Protein AF-A0AAD6Z0Z3-F1 (afdb_monomer_lite)

Structure (mmCIF, N/CA/C/O backbone):
data_AF-A0AAD6Z0Z3-F1
#
_entry.id   AF-A0AAD6Z0Z3-F1
#
loop_
_atom_site.group_PDB
_atom_site.id
_atom_site.type_symbol
_atom_site.label_atom_id
_atom_site.label_alt_id
_atom_site.label_comp_id
_atom_site.label_asym_id
_atom_site.label_entity_id
_atom_site.label_seq_id
_atom_site.pdbx_PDB_ins_code
_atom_site.Cartn_x
_atom_site.Cartn_y
_atom_site.Cartn_z
_atom_site.occupancy
_atom_site.B_iso_or_equiv
_atom_site.auth_seq_id
_atom_site.auth_comp_id
_atom_site.auth_asym_id
_atom_site.auth_atom_id
_atom_site.pdbx_PDB_model_num
ATOM 1 N N . MET A 1 1 ? 37.703 -9.327 -35.412 1.00 46.97 1 MET A N 1
ATOM 2 C CA . MET A 1 1 ? 37.070 -10.432 -34.668 1.00 46.97 1 MET A CA 1
ATOM 3 C C . MET A 1 1 ? 36.442 -9.801 -33.452 1.00 46.97 1 MET A C 1
ATOM 5 O O . MET A 1 1 ? 37.152 -9.274 -32.610 1.00 46.97 1 MET A O 1
ATOM 9 N N . ASP A 1 2 ? 35.123 -9.704 -33.520 1.00 43.47 2 ASP A N 1
ATOM 10 C CA . ASP A 1 2 ? 34.231 -9.046 -32.576 1.00 43.47 2 ASP A CA 1
ATOM 11 C C . ASP A 1 2 ? 33.928 -10.033 -31.440 1.00 43.47 2 ASP A C 1
ATOM 13 O O . ASP A 1 2 ? 33.494 -11.153 -31.712 1.00 43.47 2 ASP A O 1
ATOM 17 N N . CYS A 1 3 ? 34.228 -9.666 -30.194 1.00 55.88 3 CYS A N 1
ATOM 18 C CA . CYS A 1 3 ? 33.900 -10.484 -29.031 1.00 55.88 3 CYS A CA 1
ATOM 19 C C . CYS A 1 3 ? 32.865 -9.754 -28.179 1.00 55.88 3 CYS A C 1
ATOM 21 O O . CYS A 1 3 ? 33.210 -9.030 -27.253 1.00 55.88 3 CYS A O 1
ATOM 23 N N . SER A 1 4 ? 31.604 -9.997 -28.539 1.00 54.25 4 SER A N 1
ATOM 24 C CA . SER A 1 4 ? 30.478 -10.291 -27.646 1.00 54.25 4 SER A CA 1
ATOM 25 C C . SER A 1 4 ? 30.347 -9.400 -26.412 1.00 54.25 4 SER A C 1
ATOM 27 O O . SER A 1 4 ? 30.873 -9.670 -25.335 1.00 54.25 4 SER A O 1
ATOM 29 N N . ASN A 1 5 ? 29.520 -8.378 -26.595 1.00 60.03 5 ASN A N 1
ATOM 30 C CA . ASN A 1 5 ? 28.809 -7.664 -25.554 1.00 60.03 5 ASN A CA 1
ATOM 31 C C . ASN A 1 5 ? 27.818 -8.611 -24.841 1.00 60.03 5 ASN A C 1
ATOM 33 O O . ASN A 1 5 ? 26.641 -8.643 -25.193 1.00 60.03 5 ASN A O 1
ATOM 37 N N . ASP A 1 6 ? 28.274 -9.381 -23.849 1.00 48.56 6 ASP A N 1
ATOM 38 C CA . ASP A 1 6 ? 27.374 -10.017 -22.874 1.00 48.56 6 ASP A CA 1
ATOM 39 C C . ASP A 1 6 ? 27.075 -8.999 -21.766 1.00 48.56 6 ASP A C 1
ATOM 41 O O . ASP A 1 6 ? 27.589 -9.043 -20.649 1.00 48.56 6 ASP A O 1
ATOM 45 N N . THR A 1 7 ? 26.289 -7.981 -22.121 1.00 55.03 7 THR A N 1
ATOM 46 C CA . THR A 1 7 ? 25.576 -7.202 -21.114 1.00 55.03 7 THR A CA 1
ATOM 47 C C . THR A 1 7 ? 24.542 -8.149 -20.531 1.00 55.03 7 THR A C 1
ATOM 49 O O . THR A 1 7 ? 23.521 -8.405 -21.168 1.00 55.03 7 THR A O 1
ATOM 52 N N . GLY A 1 8 ? 24.834 -8.695 -19.348 1.00 51.19 8 GLY A N 1
ATOM 53 C CA . GLY A 1 8 ? 23.870 -9.421 -18.534 1.00 51.19 8 GLY A CA 1
ATOM 54 C C . GLY A 1 8 ? 22.581 -8.613 -18.469 1.00 51.19 8 GLY A C 1
ATOM 55 O O . GLY A 1 8 ? 22.509 -7.582 -17.803 1.00 51.19 8 GLY A O 1
ATOM 56 N N . ARG A 1 9 ? 21.595 -9.049 -19.253 1.00 50.06 9 ARG A N 1
ATOM 57 C CA . ARG A 1 9 ? 20.273 -8.448 -19.354 1.00 50.06 9 ARG A CA 1
ATOM 58 C C . ARG A 1 9 ? 19.628 -8.580 -17.983 1.00 50.06 9 ARG A C 1
ATOM 60 O O . ARG A 1 9 ? 19.123 -9.644 -17.634 1.00 50.06 9 ARG A O 1
ATOM 67 N N . VAL A 1 10 ? 19.700 -7.514 -17.194 1.00 56.62 10 VAL A N 1
ATOM 68 C CA . VAL A 1 10 ? 18.918 -7.393 -15.967 1.00 56.62 10 VAL A CA 1
ATOM 69 C C . VAL A 1 10 ? 17.453 -7.485 -16.408 1.00 56.62 10 VAL A C 1
ATOM 71 O O . VAL A 1 10 ? 17.082 -6.793 -17.359 1.00 56.62 10 VAL A O 1
ATOM 74 N N . PRO A 1 11 ? 16.641 -8.396 -15.847 1.00 51.72 11 PRO A N 1
ATOM 75 C CA . PRO A 1 11 ? 15.256 -8.545 -16.261 1.00 51.72 11 PRO A CA 1
ATOM 76 C C . PRO A 1 11 ? 14.479 -7.286 -15.865 1.00 51.72 11 PRO A C 1
ATOM 78 O O . PRO A 1 11 ? 14.012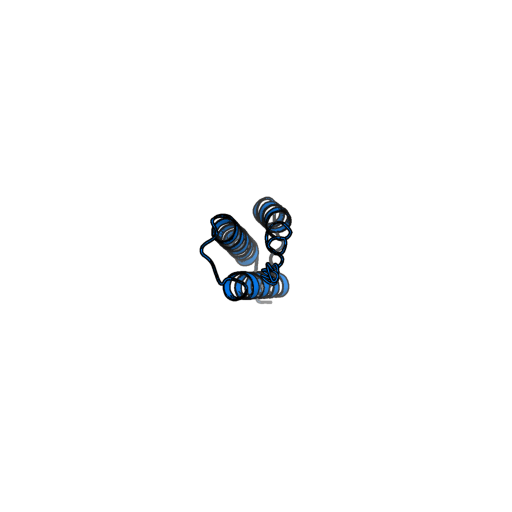 -7.152 -14.738 1.00 51.72 11 PRO A O 1
ATOM 81 N N . ASP A 1 12 ? 14.344 -6.390 -16.837 1.00 52.84 12 ASP A N 1
ATOM 82 C CA . ASP A 1 12 ? 13.502 -5.187 -16.856 1.00 52.84 12 ASP A CA 1
ATOM 83 C C . ASP A 1 12 ? 12.010 -5.517 -16.589 1.00 52.84 12 ASP A C 1
ATOM 85 O O . ASP A 1 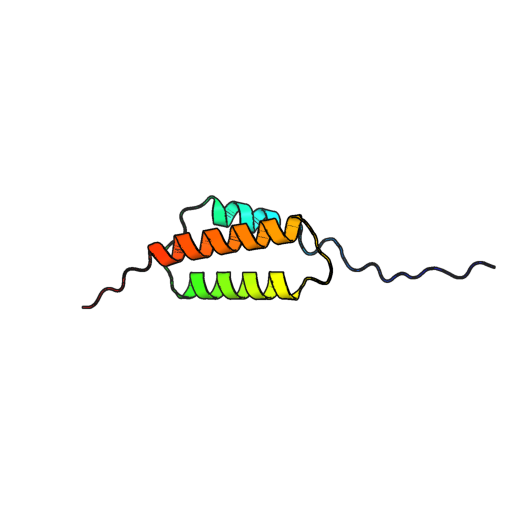12 ? 11.191 -4.670 -16.259 1.00 52.84 12 ASP A O 1
ATOM 89 N N . ASP A 1 13 ? 11.655 -6.804 -16.628 1.00 52.19 13 ASP A N 1
ATOM 90 C CA . ASP A 1 13 ? 10.311 -7.351 -16.426 1.00 52.19 13 ASP A CA 1
ATOM 91 C C . ASP A 1 13 ? 9.896 -7.530 -14.943 1.00 52.19 13 ASP A C 1
ATOM 93 O O . ASP A 1 13 ? 8.920 -8.233 -14.634 1.00 52.19 13 ASP A O 1
ATOM 97 N N . ALA A 1 14 ? 10.650 -6.993 -13.980 1.00 54.97 14 ALA A N 1
ATOM 98 C CA . ALA A 1 14 ? 10.343 -7.160 -12.554 1.00 54.97 14 ALA A CA 1
ATOM 99 C C . ALA A 1 14 ? 9.173 -6.272 -12.085 1.00 54.97 14 ALA A C 1
ATOM 101 O O . ALA A 1 14 ? 8.312 -6.739 -11.337 1.00 54.97 14 ALA A O 1
ATOM 102 N N . PHE A 1 15 ? 9.099 -5.033 -12.573 1.00 54.88 15 PHE A N 1
ATOM 103 C CA . PHE A 1 15 ? 8.137 -4.022 -12.117 1.00 54.88 15 PHE A CA 1
ATOM 104 C C . PHE A 1 15 ? 6.775 -4.000 -12.831 1.00 54.88 15 PHE A C 1
ATOM 106 O O . PHE A 1 15 ? 5.782 -3.777 -12.135 1.00 54.88 15 PHE A O 1
ATOM 113 N N . PRO A 1 16 ? 6.640 -4.350 -14.131 1.00 59.78 16 PRO A N 1
ATOM 114 C CA . PRO A 1 16 ? 5.330 -4.419 -14.795 1.00 59.78 16 PRO A CA 1
ATOM 115 C C . PRO A 1 16 ? 4.348 -5.360 -14.083 1.00 59.78 16 PRO A C 1
ATOM 117 O O . PRO A 1 16 ? 3.130 -5.186 -14.133 1.00 59.78 16 PRO A O 1
ATOM 120 N N . ARG A 1 17 ? 4.890 -6.365 -13.381 1.00 61.44 17 ARG A N 1
ATOM 121 C CA . ARG A 1 17 ? 4.124 -7.332 -12.589 1.00 61.44 17 ARG A CA 1
ATOM 122 C C . ARG A 1 17 ? 3.545 -6.745 -11.303 1.00 61.44 17 ARG A C 1
ATOM 124 O O . ARG A 1 17 ? 2.584 -7.313 -10.794 1.00 61.44 17 ARG A O 1
ATOM 131 N N . LEU A 1 18 ? 4.102 -5.648 -10.789 1.00 67.12 18 LEU A N 1
ATOM 132 C CA . LEU A 1 18 ? 3.621 -4.960 -9.591 1.00 67.12 18 LEU A CA 1
ATOM 133 C C . LEU A 1 18 ? 2.683 -3.791 -9.917 1.00 67.12 18 LEU A C 1
ATOM 135 O O . LEU A 1 18 ? 1.808 -3.507 -9.105 1.00 67.12 18 LEU A O 1
ATOM 139 N N . SER A 1 19 ? 2.783 -3.178 -11.102 1.00 69.69 19 SER A N 1
ATOM 140 C CA . SER A 1 19 ? 1.912 -2.061 -11.507 1.00 69.69 19 SER A CA 1
ATOM 141 C C . SER A 1 19 ? 0.427 -2.437 -11.500 1.00 69.69 19 SER A C 1
ATOM 143 O O . SER A 1 19 ? -0.387 -1.740 -10.904 1.00 69.69 19 SER A O 1
ATOM 145 N N . HIS A 1 20 ? 0.076 -3.587 -12.082 1.00 71.19 20 HIS A N 1
ATOM 146 C CA . HIS A 1 20 ? -1.310 -4.073 -12.130 1.00 71.19 20 HIS A CA 1
ATOM 147 C C . HIS A 1 20 ? -1.917 -4.369 -10.745 1.00 71.19 20 HIS A C 1
ATOM 149 O O . HIS A 1 20 ? -2.999 -3.870 -10.438 1.00 71.19 20 HIS A O 1
ATOM 155 N N . PRO A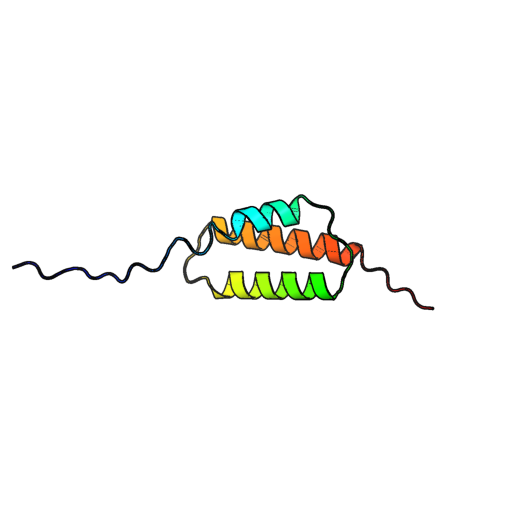 1 21 ? -1.275 -5.171 -9.872 1.00 69.12 21 PRO A N 1
ATOM 156 C CA . PRO A 1 21 ? -1.808 -5.400 -8.535 1.00 69.12 21 PRO A CA 1
ATOM 157 C C . PRO A 1 21 ? -1.787 -4.136 -7.671 1.00 69.12 21 PRO A C 1
ATOM 159 O O . PRO A 1 21 ? -2.697 -3.978 -6.865 1.00 69.12 21 PRO A O 1
ATOM 162 N N . ALA A 1 22 ? -0.822 -3.225 -7.842 1.00 76.19 22 ALA A N 1
ATOM 163 C CA . ALA A 1 22 ? -0.810 -1.949 -7.125 1.00 76.19 22 ALA A CA 1
ATOM 164 C C . ALA A 1 22 ? -2.009 -1.065 -7.514 1.00 76.19 22 ALA A C 1
ATOM 166 O O . ALA A 1 22 ? -2.686 -0.532 -6.635 1.00 76.19 22 ALA A O 1
ATOM 167 N N .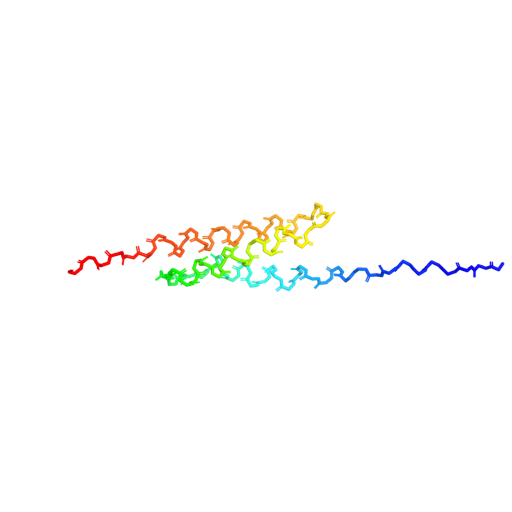 GLU A 1 23 ? -2.340 -1.000 -8.806 1.00 77.25 23 GLU A N 1
ATOM 168 C CA . GLU A 1 23 ? -3.529 -0.304 -9.311 1.00 77.25 23 GLU A CA 1
ATOM 169 C C . GLU A 1 23 ? -4.825 -0.929 -8.767 1.00 77.25 23 GLU A C 1
ATOM 171 O O . GLU A 1 23 ? -5.711 -0.228 -8.270 1.00 77.25 23 GLU A O 1
ATOM 176 N N . VAL A 1 24 ? -4.917 -2.265 -8.765 1.00 80.75 24 VAL A N 1
ATOM 177 C CA . VAL A 1 24 ? -6.063 -2.970 -8.172 1.00 80.75 24 VAL A CA 1
ATOM 178 C C . VAL A 1 24 ? -6.176 -2.653 -6.681 1.00 80.75 24 VAL A C 1
ATOM 180 O O . VAL A 1 24 ? -7.257 -2.276 -6.239 1.00 80.75 24 VAL A O 1
ATOM 183 N N . LEU A 1 25 ? -5.084 -2.743 -5.914 1.00 78.81 25 LEU A N 1
ATOM 184 C CA . LEU A 1 25 ? -5.062 -2.453 -4.474 1.00 78.81 25 LEU A CA 1
ATOM 185 C C . LEU A 1 25 ? -5.487 -1.014 -4.155 1.00 78.81 25 LEU A C 1
ATOM 187 O O . LEU A 1 25 ? -6.195 -0.807 -3.170 1.00 78.81 25 LEU A O 1
ATOM 191 N N . ALA A 1 26 ? -5.109 -0.046 -4.993 1.00 73.38 26 ALA A N 1
ATOM 192 C CA . ALA A 1 26 ? -5.538 1.345 -4.861 1.00 73.38 26 ALA A CA 1
ATOM 193 C C . ALA A 1 26 ? -7.028 1.542 -5.209 1.00 73.38 26 ALA A C 1
ATOM 195 O O . ALA A 1 26 ? -7.703 2.384 -4.620 1.00 73.38 26 ALA A O 1
ATOM 196 N N . SER A 1 27 ? -7.563 0.754 -6.146 1.00 77.69 27 SER A N 1
ATOM 197 C CA . SER A 1 27 ? -8.953 0.875 -6.619 1.00 77.69 27 SER A CA 1
ATOM 198 C C . SER A 1 27 ? -9.995 0.129 -5.771 1.00 77.69 27 SER A C 1
ATOM 200 O O . SER A 1 27 ? -11.196 0.373 -5.918 1.00 77.69 27 SER A O 1
ATOM 202 N N . VAL A 1 28 ? -9.575 -0.778 -4.881 1.00 81.62 28 VAL A N 1
ATOM 203 C CA . VAL A 1 28 ? -10.488 -1.605 -4.076 1.00 81.62 28 VAL A CA 1
ATOM 204 C C . VAL A 1 28 ? -10.594 -1.128 -2.629 1.00 81.62 28 VAL A C 1
ATOM 206 O O . VAL A 1 28 ? -9.648 -0.645 -2.009 1.00 81.62 28 VAL A O 1
ATOM 209 N N . SER A 1 29 ? -11.775 -1.313 -2.035 1.00 79.81 29 SER A N 1
ATOM 210 C CA . SER A 1 29 ? -11.961 -1.098 -0.600 1.00 79.81 29 SER A CA 1
ATOM 211 C C . SER A 1 29 ? -11.267 -2.210 0.182 1.00 79.81 29 SER A C 1
ATOM 213 O O . SER A 1 29 ? -11.794 -3.315 0.313 1.00 79.81 29 SER A O 1
ATOM 215 N N . LEU A 1 30 ? -10.076 -1.917 0.700 1.00 82.81 30 LEU A N 1
ATOM 216 C CA . LEU A 1 30 ? -9.319 -2.866 1.511 1.00 82.81 30 LEU A CA 1
ATOM 217 C C . LEU A 1 30 ? -9.913 -2.993 2.920 1.00 82.81 30 LEU A C 1
ATOM 219 O O . LEU A 1 30 ? -10.394 -1.993 3.462 1.00 82.81 30 LEU A O 1
ATOM 223 N N . PRO A 1 31 ? -9.917 -4.196 3.520 1.00 84.12 31 PRO A N 1
ATOM 224 C CA . PRO A 1 31 ? -10.343 -4.384 4.901 1.00 84.12 31 PRO A CA 1
ATOM 225 C C . PRO A 1 31 ? -9.325 -3.774 5.871 1.00 84.12 31 PRO A C 1
ATOM 227 O O . PRO A 1 31 ? -8.123 -3.857 5.642 1.00 84.12 31 PRO A O 1
ATOM 230 N N . GLY A 1 32 ? -9.792 -3.228 6.995 1.00 84.19 32 GLY A N 1
ATOM 231 C CA . GLY A 1 32 ? -8.902 -2.761 8.058 1.00 84.19 32 GLY A CA 1
ATOM 232 C C . GLY A 1 32 ? -8.243 -3.930 8.784 1.00 84.19 32 GLY A C 1
ATOM 233 O O . GLY A 1 32 ? -8.893 -4.612 9.575 1.00 84.19 32 GLY A O 1
ATOM 234 N N . SER A 1 33 ? -6.961 -4.176 8.516 1.00 87.19 33 SER A N 1
ATOM 235 C CA . SER A 1 33 ? -6.179 -5.232 9.168 1.00 87.19 33 SER A CA 1
ATOM 236 C C . SER A 1 33 ? -4.725 -4.807 9.354 1.00 87.19 33 SER A C 1
ATOM 238 O O . SER A 1 33 ? -4.068 -4.395 8.400 1.00 87.19 33 SER A O 1
ATOM 240 N N . PHE A 1 34 ? -4.198 -4.962 10.571 1.00 89.00 34 PHE A N 1
ATOM 241 C CA . PHE A 1 34 ? -2.780 -4.722 10.861 1.00 89.00 34 PHE A CA 1
ATOM 242 C C . PHE A 1 34 ? -1.850 -5.645 10.064 1.00 89.00 34 PHE A C 1
ATOM 244 O O . PHE A 1 34 ? -0.778 -5.212 9.642 1.00 89.00 34 PHE A O 1
ATOM 251 N N . ASP A 1 35 ? -2.263 -6.893 9.827 1.00 89.62 35 ASP A N 1
ATOM 252 C CA . ASP A 1 35 ? -1.496 -7.849 9.020 1.00 89.62 35 ASP A CA 1
ATOM 253 C C . ASP A 1 35 ? -1.401 -7.378 7.562 1.00 89.62 35 ASP A C 1
ATOM 255 O O . ASP A 1 35 ? -0.323 -7.371 6.970 1.00 89.62 35 ASP A O 1
ATOM 259 N N . LEU A 1 36 ? -2.516 -6.877 7.015 1.00 88.38 36 LEU A N 1
ATOM 260 C CA . LEU A 1 36 ? -2.552 -6.330 5.661 1.00 88.38 36 LEU A CA 1
ATOM 261 C C . LEU A 1 36 ? -1.665 -5.089 5.538 1.00 88.38 36 LEU A C 1
ATOM 263 O O . LEU A 1 36 ? -0.857 -5.014 4.619 1.00 88.38 36 LEU A O 1
ATOM 267 N N . VAL A 1 37 ? -1.775 -4.146 6.479 1.00 90.38 37 VAL A N 1
ATOM 268 C CA . VAL A 1 37 ? -0.926 -2.944 6.499 1.00 90.38 37 VAL A CA 1
ATOM 269 C C . VAL A 1 37 ? 0.554 -3.322 6.568 1.00 90.38 37 VAL A C 1
ATOM 271 O O . VAL A 1 37 ? 1.352 -2.794 5.799 1.00 90.38 37 VAL A O 1
ATOM 274 N N . SER A 1 38 ? 0.920 -4.280 7.423 1.00 92.38 38 SER A N 1
ATOM 275 C CA . SER A 1 38 ? 2.304 -4.762 7.540 1.00 92.38 38 SER A CA 1
ATOM 276 C C . SER A 1 38 ? 2.820 -5.345 6.222 1.00 92.38 38 SER A C 1
ATOM 278 O O . SER A 1 38 ? 3.915 -5.000 5.783 1.00 92.38 38 SER A O 1
ATOM 280 N N . ARG A 1 39 ? 2.007 -6.163 5.544 1.00 91.69 39 ARG A N 1
ATOM 281 C CA . ARG A 1 39 ? 2.349 -6.755 4.240 1.00 91.69 39 ARG A CA 1
ATOM 282 C C . ARG A 1 39 ? 2.475 -5.721 3.125 1.00 91.69 39 ARG A C 1
ATOM 284 O O . ARG A 1 39 ? 3.356 -5.841 2.276 1.00 91.69 39 ARG A O 1
ATOM 291 N N . LEU A 1 40 ? 1.616 -4.703 3.118 1.00 90.50 40 LEU A N 1
ATOM 292 C CA . LEU A 1 40 ? 1.705 -3.601 2.159 1.00 90.50 40 LEU A CA 1
ATOM 293 C C . LEU A 1 40 ? 2.979 -2.775 2.386 1.00 90.50 40 LEU A C 1
ATOM 295 O O . LEU A 1 40 ? 3.671 -2.456 1.424 1.00 90.50 40 LEU A O 1
ATOM 299 N N . LEU A 1 41 ? 3.338 -2.501 3.642 1.00 91.62 41 LEU A N 1
ATOM 300 C CA . LEU A 1 41 ? 4.583 -1.807 3.988 1.00 91.62 41 LEU A CA 1
ATOM 301 C C . LEU A 1 41 ? 5.831 -2.623 3.631 1.00 91.62 41 LEU A C 1
ATOM 303 O O . LEU A 1 41 ? 6.799 -2.062 3.124 1.00 91.62 41 LEU A O 1
ATOM 307 N N . GLU A 1 42 ? 5.809 -3.939 3.840 1.00 91.31 42 GLU A N 1
ATOM 308 C CA . GLU A 1 42 ? 6.888 -4.836 3.408 1.00 91.31 42 GLU A CA 1
ATOM 309 C C . GLU A 1 42 ? 7.018 -4.848 1.877 1.00 91.31 42 GLU A C 1
ATOM 311 O O . GLU A 1 42 ? 8.120 -4.771 1.336 1.00 91.31 42 GLU A O 1
ATOM 316 N N . THR A 1 43 ? 5.888 -4.853 1.165 1.00 87.69 43 THR A N 1
ATOM 317 C CA . THR A 1 43 ? 5.864 -4.759 -0.302 1.00 87.69 43 THR A CA 1
ATOM 318 C C . THR A 1 43 ? 6.431 -3.422 -0.783 1.00 87.69 43 THR A C 1
ATOM 320 O O . THR A 1 43 ? 7.251 -3.414 -1.697 1.00 87.69 43 THR A O 1
ATOM 323 N N . LEU A 1 44 ? 6.059 -2.306 -0.144 1.00 87.62 44 LEU A N 1
ATOM 324 C CA . LEU A 1 44 ? 6.607 -0.978 -0.435 1.00 87.62 44 LEU A CA 1
ATOM 325 C C . LEU A 1 44 ? 8.118 -0.933 -0.193 1.00 87.62 44 LEU A C 1
ATOM 327 O O . LEU A 1 44 ? 8.864 -0.442 -1.032 1.00 87.62 44 LEU A O 1
ATOM 331 N N . HIS A 1 45 ? 8.577 -1.482 0.931 1.00 88.31 45 HIS A N 1
ATOM 332 C CA . HIS A 1 45 ? 9.997 -1.546 1.262 1.00 88.31 45 HIS A CA 1
ATOM 333 C C . HIS A 1 45 ? 10.790 -2.318 0.204 1.00 88.31 45 HIS A C 1
ATOM 335 O O . HIS A 1 45 ? 11.806 -1.828 -0.288 1.00 88.31 45 HIS A O 1
ATOM 341 N N . ASN A 1 46 ? 10.287 -3.487 -0.197 1.00 85.12 46 ASN A N 1
ATOM 342 C CA . ASN A 1 46 ? 10.900 -4.302 -1.240 1.00 85.12 46 ASN A CA 1
ATOM 343 C C . ASN A 1 46 ? 10.865 -3.605 -2.605 1.00 85.12 46 ASN A C 1
ATOM 345 O O . ASN A 1 46 ? 11.839 -3.696 -3.351 1.00 85.12 46 ASN A O 1
ATOM 349 N N . ALA A 1 47 ? 9.781 -2.890 -2.923 1.00 79.88 47 ALA A N 1
ATOM 350 C CA . ALA A 1 47 ? 9.669 -2.110 -4.151 1.00 79.88 47 ALA A CA 1
ATOM 351 C C . ALA A 1 47 ? 10.744 -1.020 -4.203 1.00 79.88 47 ALA A C 1
ATOM 353 O O . ALA A 1 47 ? 11.493 -1.000 -5.170 1.00 79.88 47 ALA A O 1
ATOM 354 N N . VAL A 1 48 ? 10.896 -0.223 -3.136 1.00 82.62 48 VAL A N 1
ATOM 355 C CA . VAL A 1 48 ? 11.911 0.843 -3.006 1.00 82.62 48 VAL A CA 1
ATOM 356 C C . VAL A 1 48 ? 13.338 0.280 -3.056 1.00 82.62 48 VAL A C 1
ATOM 358 O O . VAL A 1 48 ? 14.214 0.847 -3.708 1.00 82.62 48 VAL A O 1
ATOM 361 N N . GLN A 1 49 ? 13.600 -0.848 -2.386 1.00 81.88 49 GLN A N 1
ATOM 362 C CA . GLN A 1 49 ? 14.936 -1.461 -2.341 1.00 81.88 49 GLN A CA 1
ATOM 363 C C . GLN A 1 49 ? 15.338 -2.181 -3.628 1.00 81.88 49 GLN A C 1
ATOM 365 O O . GLN A 1 49 ? 16.529 -2.331 -3.895 1.00 81.88 49 GLN A O 1
ATOM 370 N N . SER A 1 50 ? 14.371 -2.616 -4.436 1.00 72.25 50 SER A N 1
ATOM 371 C CA . SER A 1 50 ? 14.644 -3.264 -5.726 1.00 72.25 50 SER A CA 1
ATOM 372 C C . SER A 1 50 ? 15.128 -2.272 -6.791 1.00 72.25 50 SER A C 1
ATOM 374 O O . SER A 1 50 ? 15.442 -2.668 -7.913 1.00 72.25 50 SER A O 1
ATOM 376 N N . THR A 1 51 ? 15.193 -0.981 -6.461 1.00 62.69 51 THR A N 1
ATOM 377 C CA . THR A 1 51 ? 15.466 0.086 -7.419 1.00 62.69 51 THR A CA 1
ATOM 378 C C . THR A 1 51 ? 16.953 0.416 -7.476 1.00 62.69 51 THR A C 1
ATOM 380 O O . THR A 1 51 ? 17.609 0.707 -6.478 1.00 62.69 51 THR A O 1
ATOM 383 N N . THR A 1 52 ? 17.502 0.382 -8.687 1.00 59.72 52 THR A N 1
ATOM 384 C CA . THR A 1 52 ? 18.805 0.987 -9.008 1.00 59.72 52 THR A CA 1
ATOM 385 C C . THR A 1 52 ? 18.657 2.129 -10.016 1.00 59.72 52 THR A C 1
ATOM 387 O O . THR A 1 52 ? 19.649 2.707 -10.454 1.00 59.72 52 THR A O 1
ATOM 390 N N . SER A 1 53 ? 17.431 2.477 -10.419 1.00 54.53 53 SER A N 1
ATOM 391 C CA . SER A 1 53 ? 17.166 3.441 -11.489 1.00 54.53 53 SER A CA 1
ATOM 392 C C . SER A 1 53 ? 15.811 4.116 -11.288 1.00 54.53 53 SER A C 1
ATOM 394 O O . SER A 1 53 ? 14.835 3.472 -10.918 1.00 54.53 53 SER A O 1
ATOM 396 N N . THR A 1 54 ? 15.785 5.425 -11.518 1.00 57.38 54 THR A N 1
ATOM 397 C CA . THR A 1 54 ? 14.637 6.332 -11.456 1.00 57.38 54 THR A CA 1
ATOM 398 C C . THR A 1 54 ? 13.638 6.002 -12.570 1.00 57.38 54 THR A C 1
ATOM 400 O O . THR A 1 54 ? 13.662 6.624 -13.629 1.00 57.38 54 THR A O 1
ATOM 403 N N . ASP A 1 55 ? 12.790 4.999 -12.355 1.00 68.00 55 ASP A N 1
ATOM 404 C CA . ASP A 1 55 ? 11.709 4.661 -13.282 1.00 68.00 55 ASP A CA 1
ATOM 405 C C . ASP A 1 55 ? 10.381 5.260 -12.801 1.00 68.00 55 ASP A C 1
ATOM 407 O O . ASP A 1 55 ? 10.009 5.140 -11.631 1.00 68.00 55 ASP A O 1
ATOM 411 N N . VAL A 1 56 ? 9.667 5.932 -13.702 1.00 64.75 56 VAL A N 1
ATOM 412 C CA . VAL A 1 56 ? 8.371 6.573 -13.422 1.00 64.75 56 VAL A CA 1
ATOM 413 C C . VAL A 1 56 ? 7.335 5.536 -12.971 1.00 64.75 56 VAL A C 1
ATOM 415 O O . VAL A 1 56 ? 6.495 5.840 -12.120 1.00 64.75 56 VAL A O 1
ATOM 418 N N . ASP A 1 57 ? 7.444 4.299 -13.462 1.00 73.12 57 ASP A N 1
ATOM 419 C CA . ASP A 1 57 ? 6.564 3.194 -13.073 1.00 73.12 57 ASP A CA 1
ATOM 420 C C . ASP A 1 57 ? 6.728 2.803 -11.598 1.00 73.12 57 ASP A C 1
ATOM 422 O O . ASP A 1 57 ? 5.760 2.435 -10.930 1.00 73.12 57 ASP A O 1
ATOM 426 N N . ILE A 1 58 ? 7.933 2.948 -11.043 1.00 78.62 58 ILE A N 1
ATOM 427 C CA . ILE A 1 58 ? 8.202 2.663 -9.630 1.00 78.62 58 ILE A CA 1
ATOM 428 C C . ILE A 1 58 ? 7.527 3.705 -8.747 1.00 78.62 58 ILE A C 1
ATOM 430 O O . ILE A 1 58 ? 6.851 3.338 -7.788 1.00 78.62 58 ILE A O 1
ATOM 434 N N . SER A 1 59 ? 7.657 4.994 -9.078 1.00 83.25 59 SER A N 1
ATOM 435 C CA . SER A 1 59 ? 6.986 6.055 -8.316 1.00 83.25 59 SER A CA 1
ATOM 436 C C . SER A 1 59 ? 5.469 5.858 -8.305 1.00 83.25 59 SER A C 1
ATOM 438 O O . SER A 1 59 ? 4.821 6.095 -7.286 1.00 83.25 59 SER A O 1
ATOM 440 N N . TYR A 1 60 ? 4.903 5.367 -9.409 1.00 84.31 60 TYR A N 1
ATOM 441 C CA . TYR A 1 60 ? 3.491 5.004 -9.474 1.00 84.31 60 TYR A CA 1
ATOM 442 C C . TYR A 1 60 ? 3.139 3.817 -8.558 1.00 84.31 60 TYR A C 1
ATOM 444 O O . TYR A 1 60 ? 2.142 3.875 -7.830 1.00 84.31 60 TYR A O 1
ATOM 452 N N . ILE A 1 61 ? 3.957 2.758 -8.545 1.00 84.81 61 ILE A N 1
ATOM 453 C CA . ILE A 1 61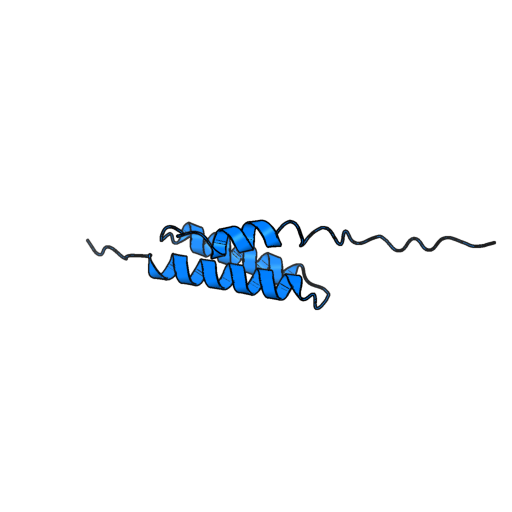 ? 3.776 1.598 -7.655 1.00 84.81 61 ILE A CA 1
ATOM 454 C C . ILE A 1 61 ? 3.862 2.023 -6.185 1.00 84.81 61 ILE A C 1
ATOM 456 O O . ILE A 1 61 ? 2.996 1.657 -5.389 1.00 84.81 61 ILE A O 1
ATOM 460 N N . GLU A 1 62 ? 4.865 2.823 -5.823 1.00 87.19 62 GLU A N 1
ATOM 461 C CA . GLU A 1 62 ? 5.048 3.339 -4.464 1.00 87.19 62 GLU A CA 1
ATOM 462 C C . GLU A 1 62 ? 3.826 4.131 -3.999 1.00 87.19 62 GLU A C 1
ATOM 464 O O . GLU A 1 62 ? 3.280 3.856 -2.930 1.00 87.19 62 GLU A O 1
ATOM 469 N N . GLN A 1 63 ? 3.356 5.072 -4.824 1.00 89.12 63 GLN A N 1
ATOM 470 C CA . GLN A 1 63 ? 2.180 5.887 -4.514 1.00 89.12 63 GLN A CA 1
ATOM 471 C C . GLN A 1 63 ? 0.911 5.042 -4.387 1.00 89.12 63 GLN A C 1
ATOM 473 O O . GLN A 1 63 ? 0.115 5.252 -3.469 1.00 89.12 63 GLN A O 1
ATOM 478 N N . SER A 1 64 ? 0.739 4.052 -5.263 1.00 88.88 64 SER A N 1
ATOM 479 C CA . SER A 1 64 ? -0.407 3.141 -5.220 1.00 88.88 64 SER A CA 1
ATOM 480 C C . SER A 1 64 ? -0.412 2.300 -3.939 1.00 88.88 64 SER A C 1
ATOM 482 O O . SER A 1 64 ? -1.450 2.165 -3.288 1.00 88.88 64 SER A O 1
ATOM 484 N N . ILE A 1 65 ? 0.753 1.790 -3.520 1.00 89.56 65 ILE A N 1
ATOM 485 C CA . ILE A 1 65 ? 0.882 1.037 -2.265 1.00 89.56 65 ILE A CA 1
ATOM 486 C C . ILE A 1 65 ? 0.681 1.953 -1.050 1.00 89.56 65 ILE A C 1
ATOM 488 O O . ILE A 1 65 ? -0.016 1.557 -0.117 1.00 89.56 65 ILE A O 1
ATOM 492 N N . MET A 1 66 ? 1.228 3.175 -1.047 1.00 90.31 66 MET A N 1
ATOM 493 C CA . MET A 1 66 ? 0.990 4.143 0.037 1.00 90.31 66 MET A CA 1
ATOM 494 C C . MET A 1 66 ? -0.501 4.456 0.198 1.00 90.31 66 MET A C 1
ATOM 496 O O . MET A 1 66 ? -1.018 4.396 1.312 1.00 90.31 66 MET A O 1
ATOM 500 N N . SER A 1 67 ? -1.217 4.693 -0.905 1.00 90.94 67 SER A N 1
ATOM 501 C CA . SER A 1 67 ? -2.665 4.931 -0.871 1.00 90.94 67 SER A CA 1
ATOM 502 C C . SER A 1 67 ? -3.435 3.727 -0.312 1.00 90.94 67 SER A C 1
ATOM 504 O O . SER A 1 67 ? -4.323 3.880 0.530 1.00 90.94 67 SER A O 1
ATOM 506 N N . ALA A 1 68 ? -3.052 2.509 -0.707 1.00 89.44 68 ALA A N 1
ATOM 507 C CA . ALA A 1 68 ? -3.621 1.277 -0.164 1.00 89.44 68 ALA A CA 1
ATOM 508 C C . ALA A 1 68 ? -3.367 1.123 1.350 1.00 89.44 68 ALA A C 1
ATOM 510 O O . ALA A 1 68 ? -4.260 0.687 2.085 1.00 89.44 68 ALA A O 1
ATOM 511 N N . VAL A 1 69 ? -2.174 1.499 1.831 1.00 90.62 69 VAL A N 1
ATOM 512 C CA . VAL A 1 69 ? -1.827 1.502 3.263 1.00 90.62 69 VAL A CA 1
ATOM 513 C C . VAL A 1 69 ? -2.724 2.461 4.035 1.00 90.62 69 VAL A C 1
ATOM 515 O O . VAL A 1 69 ? -3.330 2.041 5.021 1.00 90.62 69 VAL A O 1
ATOM 518 N N . GLU A 1 70 ? -2.838 3.712 3.586 1.00 89.62 70 GLU A N 1
ATOM 519 C CA . GLU A 1 70 ? -3.672 4.735 4.229 1.00 89.62 70 GLU A CA 1
ATOM 520 C C . GLU A 1 70 ? -5.130 4.273 4.316 1.00 89.62 70 GLU A C 1
ATOM 522 O O . GLU A 1 70 ? -5.705 4.202 5.404 1.00 89.62 70 GLU A O 1
ATOM 527 N N . HIS A 1 71 ? -5.690 3.824 3.191 1.00 87.44 71 HIS A N 1
ATOM 528 C CA . HIS A 1 71 ? -7.081 3.385 3.111 1.00 87.44 71 HIS A CA 1
ATOM 529 C C . HIS A 1 71 ? -7.382 2.154 3.984 1.00 87.44 71 HIS A C 1
ATOM 531 O O . HIS A 1 71 ? -8.485 2.013 4.524 1.00 87.44 71 HIS A O 1
ATOM 537 N N . SER A 1 72 ? -6.416 1.242 4.131 1.00 88.19 72 SER A N 1
ATOM 538 C CA . SER A 1 72 ? -6.529 0.094 5.035 1.00 88.19 72 SER A CA 1
ATOM 539 C C . SER A 1 72 ? -6.392 0.517 6.502 1.00 88.19 72 SER A C 1
ATOM 541 O O . SER A 1 72 ? -7.150 0.048 7.354 1.00 88.19 72 SER A O 1
ATOM 543 N N . ALA A 1 73 ? -5.450 1.409 6.817 1.00 89.06 73 ALA A N 1
ATOM 544 C CA . ALA A 1 73 ? -5.186 1.872 8.177 1.00 89.06 73 ALA A CA 1
ATOM 545 C C . ALA A 1 73 ? -6.368 2.654 8.771 1.00 89.06 73 ALA A C 1
ATOM 547 O O . ALA A 1 73 ? -6.728 2.420 9.925 1.00 89.06 73 ALA A O 1
ATOM 548 N N . GLU A 1 74 ? -7.036 3.497 7.977 1.00 89.88 74 GLU A N 1
ATOM 549 C CA . GLU A 1 74 ? -8.230 4.255 8.395 1.00 89.88 74 GLU A CA 1
ATOM 550 C C . GLU A 1 74 ? -9.386 3.366 8.879 1.00 89.88 74 GLU A C 1
ATOM 552 O O . GLU A 1 74 ? -10.231 3.790 9.668 1.00 89.88 74 GLU A O 1
ATOM 557 N N . LYS A 1 75 ? -9.427 2.108 8.430 1.00 89.31 75 LYS A N 1
ATOM 558 C CA . LYS A 1 75 ? -10.485 1.149 8.776 1.00 89.31 75 LYS A CA 1
ATOM 559 C C . LYS A 1 75 ? -10.149 0.296 9.994 1.00 89.31 75 LYS A C 1
ATOM 561 O O . LYS A 1 75 ? -10.997 -0.480 10.444 1.00 89.31 75 LYS A O 1
ATOM 566 N N . ILE A 1 76 ? -8.938 0.414 10.538 1.00 88.50 76 ILE A N 1
ATOM 567 C CA . ILE A 1 76 ? -8.535 -0.299 11.749 1.00 88.50 76 ILE A CA 1
ATOM 568 C C . ILE A 1 76 ? -9.274 0.315 12.938 1.00 88.50 76 ILE A C 1
ATOM 570 O O . ILE A 1 76 ? -8.914 1.361 13.471 1.00 88.50 76 ILE A O 1
ATOM 574 N N . THR A 1 77 ? -10.324 -0.367 13.383 1.00 81.81 77 THR A N 1
ATOM 575 C CA . THR A 1 77 ? -11.060 0.008 14.590 1.00 81.81 77 THR A CA 1
ATOM 576 C C . THR A 1 77 ? -10.496 -0.760 15.777 1.00 81.81 77 THR A C 1
ATOM 578 O O . THR A 1 77 ? -10.716 -1.964 15.914 1.00 81.81 77 THR A O 1
ATOM 581 N N . VAL A 1 78 ? -9.789 -0.067 16.670 1.00 69.94 78 VAL A N 1
ATOM 582 C CA . VAL A 1 78 ? -9.423 -0.629 17.975 1.00 69.94 78 VAL A CA 1
ATOM 583 C C . VAL A 1 78 ? -10.703 -0.767 18.794 1.00 69.94 78 VAL A C 1
ATOM 585 O O . VAL A 1 78 ? -11.236 0.211 19.316 1.00 69.94 78 VAL A O 1
ATOM 588 N N . ARG A 1 79 ? -11.225 -1.990 18.897 1.00 64.12 79 ARG A N 1
ATOM 589 C CA . ARG A 1 79 ? -12.287 -2.293 19.856 1.00 64.12 79 ARG A CA 1
ATOM 590 C C . ARG A 1 79 ? -11.653 -2.508 21.223 1.00 64.12 79 ARG A C 1
ATOM 592 O O . ARG A 1 79 ? -11.228 -3.612 21.543 1.00 64.12 79 ARG A O 1
ATOM 599 N N . VAL A 1 80 ? -11.585 -1.440 22.015 1.00 55.31 80 VAL A N 1
ATOM 600 C CA . VAL A 1 80 ? -11.404 -1.569 23.465 1.00 55.31 80 VAL A CA 1
ATOM 601 C C . VAL A 1 80 ? -12.684 -2.211 23.997 1.00 55.31 80 VAL A C 1
ATOM 603 O O . VAL A 1 80 ? -13.757 -1.619 23.889 1.00 55.31 80 VAL A O 1
ATOM 606 N N . SER A 1 81 ? -12.567 -3.457 24.453 1.00 57.97 81 SER A N 1
ATOM 607 C CA . SER A 1 81 ? -13.635 -4.209 25.122 1.00 57.97 81 SER A CA 1
ATOM 608 C C . SER A 1 81 ? -13.369 -4.233 26.617 1.00 57.97 81 SER A C 1
ATOM 610 O O . SER A 1 81 ? -12.172 -4.321 26.974 1.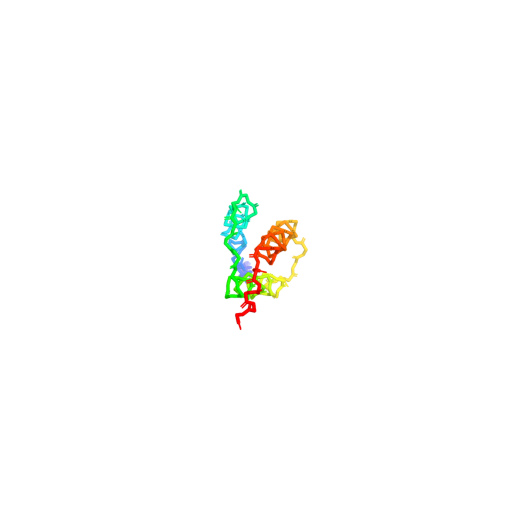00 57.97 81 SER A O 1
#

Organism: NCBI:txid1033008

pLDDT: mean 74.93, std 14.58, range [43.47, 92.38]

Foldseek 3Di:
DDDDDPPPPDPPVPLVVLLVVLQVLLVDQDAQDPVVLVVLVVVLVCLVVVDPDDDPSSVNSNVSSVNSNVSNNVNHDPPPD

Secondary structure (DSSP, 8-state):
-----------GGGSHHHHHHHHHHHHS-----HHHHHHHHHHHHHHHHT-SS--HHHHHHHHHHHHHHHHHHTT------

Radius of gyration: 17.58 Å; chains: 1; bounding box: 51×17×60 Å

Sequence (81 aa):
MDCSNDTGRVPDDAFPRLSHPAEVLASVSLPGSFDLVSRLLETLHNAVQSTTSTDVDISYIEQSIMSAVEHSAEKITVRVS